Protein AF-A0A839ERF9-F1 (afdb_monomer_lite)

Foldseek 3Di:
DDPQAEDEFEPCVDPVNVVVVVVCVVVRHWYWYKYKDDDPDVWTWIWTWTWDDDPNDIDIDIDIDTHDDAPVVHFDWDFDDDDPPDGTDTDGD

Structure (mmCIF, N/CA/C/O backbone):
data_AF-A0A839ERF9-F1
#
_entry.id   AF-A0A839ERF9-F1
#
loop_
_atom_site.group_PDB
_atom_site.id
_atom_site.type_symbol
_atom_site.label_atom_id
_atom_site.label_alt_id
_atom_site.label_comp_id
_atom_site.label_asym_id
_atom_site.label_entity_id
_atom_site.label_seq_id
_atom_site.pdbx_PDB_ins_code
_atom_site.Cartn_x
_atom_site.Cartn_y
_atom_site.Cartn_z
_atom_site.occupancy
_atom_site.B_iso_or_equiv
_atom_site.auth_seq_id
_atom_site.auth_comp_id
_atom_site.auth_asym_id
_atom_site.auth_atom_id
_atom_site.pdbx_PDB_model_num
ATOM 1 N N . MET A 1 1 ? -24.387 10.045 4.969 1.00 43.41 1 MET A N 1
ATOM 2 C CA . MET A 1 1 ? -23.359 9.753 3.946 1.00 43.41 1 MET A CA 1
ATOM 3 C C . MET A 1 1 ? -22.029 9.577 4.655 1.00 43.41 1 MET A C 1
ATOM 5 O O . MET A 1 1 ? -21.549 10.538 5.237 1.00 43.41 1 MET A O 1
ATOM 9 N N . ASN A 1 2 ? -21.483 8.360 4.700 1.00 48.94 2 ASN A N 1
ATOM 10 C CA . ASN A 1 2 ? -20.189 8.114 5.335 1.00 48.94 2 ASN A CA 1
ATOM 11 C C . ASN A 1 2 ? -19.095 8.403 4.298 1.00 48.94 2 ASN A C 1
ATOM 13 O O . ASN A 1 2 ? -18.949 7.655 3.332 1.00 48.94 2 ASN A O 1
ATOM 17 N N . THR A 1 3 ? -18.399 9.531 4.421 1.00 63.19 3 THR A N 1
ATOM 18 C CA . THR A 1 3 ? -17.293 9.872 3.523 1.00 63.19 3 THR A CA 1
ATOM 19 C C . THR A 1 3 ? -16.064 9.088 3.960 1.00 63.19 3 THR A C 1
ATOM 21 O O . THR A 1 3 ? -15.422 9.415 4.956 1.00 63.19 3 THR A O 1
ATOM 24 N N . ASN A 1 4 ? -15.739 8.022 3.227 1.00 74.50 4 ASN A N 1
ATOM 25 C CA . ASN A 1 4 ? -14.485 7.305 3.432 1.00 74.50 4 ASN A CA 1
ATOM 26 C C . ASN A 1 4 ? -13.320 8.280 3.214 1.00 74.50 4 ASN A C 1
ATOM 28 O O . ASN A 1 4 ? -13.100 8.768 2.105 1.00 74.50 4 ASN A O 1
ATOM 32 N N . LYS A 1 5 ? -12.600 8.588 4.294 1.00 89.62 5 LYS A N 1
ATOM 33 C CA . LYS A 1 5 ? -11.463 9.507 4.286 1.00 89.62 5 LYS A CA 1
ATOM 34 C C . LYS A 1 5 ? -10.217 8.745 3.849 1.00 89.62 5 LYS A C 1
ATOM 36 O O . LYS A 1 5 ? -9.701 7.934 4.612 1.00 89.62 5 LYS A O 1
ATOM 41 N N . ASN A 1 6 ? -9.745 8.995 2.631 1.00 92.50 6 ASN A N 1
ATOM 42 C CA . ASN A 1 6 ? -8.567 8.340 2.060 1.00 92.50 6 ASN A CA 1
ATOM 43 C C . ASN A 1 6 ? -7.470 9.376 1.789 1.00 92.50 6 ASN A C 1
ATOM 45 O O . ASN A 1 6 ? -7.768 10.478 1.333 1.00 92.50 6 ASN A O 1
ATOM 49 N N . VAL A 1 7 ? -6.211 9.030 2.059 1.00 95.00 7 VAL A N 1
ATOM 50 C CA . VAL A 1 7 ? -5.060 9.922 1.860 1.00 95.00 7 VAL A CA 1
ATOM 51 C C . VAL A 1 7 ? -3.839 9.155 1.368 1.00 95.00 7 VAL A C 1
ATOM 53 O O . VAL A 1 7 ? -3.588 8.021 1.780 1.00 95.00 7 VAL A O 1
ATOM 56 N N . VAL A 1 8 ? -3.068 9.797 0.493 1.00 96.31 8 VAL A N 1
ATOM 57 C CA . VAL A 1 8 ? -1.777 9.300 0.014 1.00 96.31 8 VAL A CA 1
ATOM 58 C C . VAL A 1 8 ? -0.661 10.007 0.779 1.00 96.31 8 VAL A C 1
ATOM 60 O O . VAL A 1 8 ? -0.679 11.230 0.903 1.00 96.31 8 VAL A O 1
ATOM 63 N N . VAL A 1 9 ? 0.310 9.246 1.287 1.00 96.62 9 VAL A N 1
ATOM 64 C CA . VAL A 1 9 ? 1.486 9.779 1.989 1.00 96.62 9 VAL A CA 1
ATOM 65 C C . VAL A 1 9 ? 2.751 9.240 1.330 1.00 96.62 9 VAL A C 1
ATOM 67 O O . VAL A 1 9 ? 3.018 8.043 1.375 1.00 96.62 9 VAL A O 1
ATOM 70 N N . THR A 1 10 ? 3.544 10.121 0.729 1.00 95.25 10 THR A N 1
ATOM 71 C CA . THR A 1 10 ? 4.841 9.781 0.125 1.00 95.25 10 THR A CA 1
ATOM 72 C C . THR A 1 1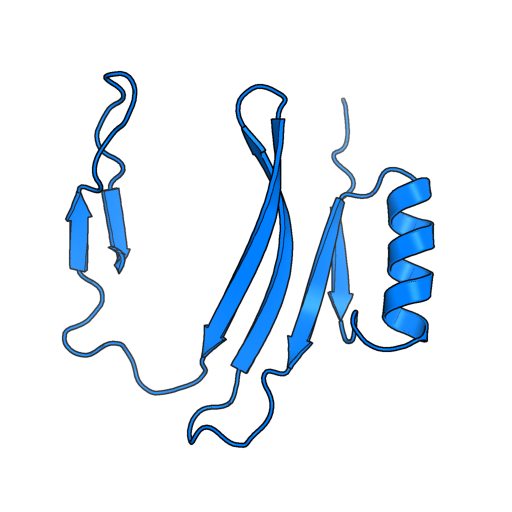0 ? 5.974 9.865 1.146 1.00 95.25 10 THR A C 1
ATOM 74 O O . THR A 1 10 ? 5.916 10.687 2.061 1.00 95.25 10 THR A O 1
ATOM 77 N N . GLY A 1 11 ? 7.024 9.059 0.977 1.00 93.75 11 GLY A N 1
ATOM 78 C CA . GLY A 1 11 ? 8.128 8.974 1.937 1.00 93.75 11 GLY A CA 1
ATOM 79 C C . GLY A 1 11 ? 7.660 8.431 3.287 1.00 93.75 11 GLY A C 1
ATOM 80 O O . GLY A 1 11 ? 8.098 8.912 4.333 1.00 93.75 11 GLY A O 1
ATOM 81 N N . VAL A 1 12 ? 6.711 7.488 3.273 1.00 94.88 12 VAL A N 1
ATOM 82 C CA . VAL A 1 12 ? 6.042 6.981 4.481 1.00 94.88 12 VAL A CA 1
ATOM 83 C C . VAL A 1 12 ? 7.004 6.262 5.434 1.00 94.88 12 VAL A C 1
ATOM 85 O O . VAL A 1 12 ? 6.756 6.231 6.638 1.00 94.88 12 VAL A O 1
ATOM 88 N N . SER A 1 13 ? 8.115 5.735 4.919 1.00 91.00 13 SER A N 1
ATOM 89 C CA . SER A 1 13 ? 9.202 5.161 5.719 1.00 91.00 13 SER A CA 1
ATOM 90 C C . SER A 1 13 ? 10.078 6.204 6.426 1.00 91.00 13 SER A C 1
ATOM 92 O O . SER A 1 13 ? 10.769 5.870 7.387 1.00 91.00 13 SER A O 1
ATOM 94 N N . GLY A 1 14 ? 10.051 7.463 5.980 1.00 93.06 14 GLY A N 1
ATOM 95 C CA . GLY A 1 14 ? 10.779 8.564 6.604 1.00 93.06 14 GLY A CA 1
ATOM 96 C C . GLY A 1 14 ? 10.097 9.065 7.879 1.00 93.06 14 GLY A C 1
ATOM 97 O O . GLY A 1 14 ? 8.894 8.892 8.067 1.00 93.06 14 GLY A O 1
ATOM 98 N N . ALA A 1 15 ? 10.848 9.755 8.744 1.00 93.44 15 ALA A N 1
ATOM 99 C CA . ALA A 1 15 ? 10.350 10.218 10.044 1.00 93.44 15 ALA A CA 1
ATOM 100 C C . ALA A 1 15 ? 9.065 11.066 9.938 1.00 93.44 15 ALA A C 1
ATOM 102 O O . ALA A 1 15 ? 8.091 10.822 10.651 1.00 93.44 15 ALA A O 1
ATOM 103 N N . LEU A 1 16 ? 9.034 12.028 9.006 1.00 95.62 16 LEU A N 1
ATOM 104 C CA . LEU A 1 16 ? 7.867 12.889 8.797 1.00 95.62 16 LEU A CA 1
ATOM 105 C C . LEU A 1 16 ? 6.671 12.114 8.227 1.00 95.62 16 LEU A C 1
ATOM 107 O O . LEU A 1 16 ? 5.544 12.293 8.693 1.00 95.62 16 LEU A O 1
ATOM 111 N N . GLY A 1 17 ? 6.908 11.245 7.242 1.00 94.56 17 GLY A N 1
ATOM 112 C CA . GLY A 1 17 ? 5.863 10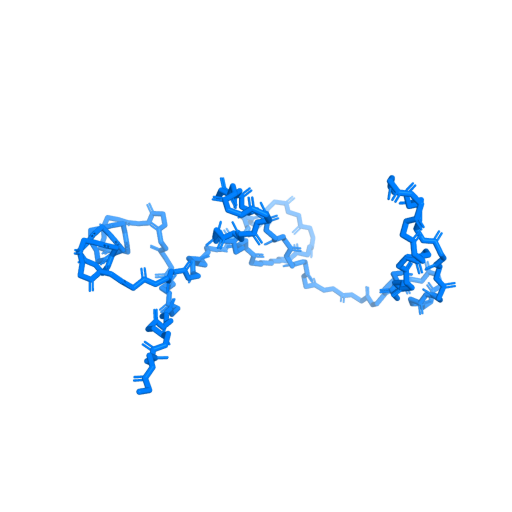.433 6.619 1.00 94.56 17 GLY A CA 1
ATOM 113 C C . GLY A 1 17 ? 5.231 9.454 7.608 1.00 94.56 17 GLY A C 1
ATOM 114 O O . GLY A 1 17 ? 4.002 9.348 7.670 1.00 94.56 17 GLY A O 1
ATOM 115 N N . ALA A 1 18 ? 6.048 8.818 8.449 1.00 93.94 18 ALA A N 1
ATOM 116 C CA . ALA A 1 18 ? 5.597 7.925 9.509 1.00 93.94 18 ALA A CA 1
ATOM 117 C C . ALA A 1 18 ? 4.758 8.669 10.563 1.00 93.94 18 ALA A C 1
ATOM 119 O O . ALA A 1 18 ? 3.643 8.242 10.874 1.00 93.94 18 ALA A O 1
ATOM 120 N N . ALA A 1 19 ? 5.241 9.815 11.059 1.00 95.62 19 ALA A N 1
ATOM 121 C CA . ALA A 1 19 ? 4.524 10.624 12.049 1.00 95.62 19 ALA A CA 1
ATOM 122 C C . ALA A 1 19 ? 3.187 11.161 11.504 1.00 95.62 19 ALA A C 1
ATOM 124 O O . ALA A 1 19 ? 2.151 11.084 12.170 1.00 95.62 19 ALA A O 1
ATOM 125 N N . THR A 1 20 ? 3.190 11.645 10.260 1.00 96.44 20 THR A N 1
ATOM 126 C CA . THR A 1 20 ? 1.985 12.131 9.570 1.00 96.44 20 THR A CA 1
ATOM 127 C C . THR A 1 20 ? 0.975 11.005 9.391 1.00 96.44 20 THR A C 1
ATOM 129 O O . THR A 1 20 ? -0.207 11.168 9.698 1.00 96.44 20 THR A O 1
ATOM 132 N N . SER A 1 21 ? 1.445 9.827 8.978 1.00 95.25 21 SER A N 1
ATOM 133 C CA . SER A 1 21 ? 0.593 8.653 8.799 1.00 95.25 21 SER A CA 1
ATOM 134 C C . SER A 1 21 ? -0.015 8.168 10.113 1.00 95.25 21 SER A C 1
ATOM 136 O O . SER A 1 21 ? -1.192 7.818 10.154 1.00 95.25 21 SER A O 1
ATOM 138 N N . ALA A 1 22 ? 0.744 8.181 11.210 1.00 93.81 22 ALA A N 1
ATOM 139 C CA . ALA A 1 22 ? 0.221 7.833 12.529 1.00 93.81 22 ALA A CA 1
ATOM 140 C C . ALA A 1 22 ? -0.908 8.786 12.963 1.00 93.81 22 ALA A C 1
ATOM 142 O O . ALA A 1 22 ? -1.967 8.328 13.397 1.00 93.81 22 ALA A O 1
ATOM 143 N N . LYS A 1 23 ? -0.722 10.099 12.771 1.00 96.00 23 LYS A N 1
ATOM 144 C CA . LYS A 1 23 ? -1.733 11.116 13.100 1.00 96.00 23 LYS A CA 1
ATOM 145 C C . LYS A 1 23 ? -2.990 11.010 12.230 1.00 96.00 23 LYS A C 1
ATOM 147 O O . LYS A 1 23 ? -4.102 11.181 12.718 1.00 96.00 23 LYS A O 1
ATOM 152 N N . LEU A 1 24 ? -2.836 10.723 10.940 1.00 94.75 24 LEU A N 1
ATOM 153 C CA . LEU A 1 24 ? -3.973 10.558 10.031 1.00 94.75 24 LEU A CA 1
ATOM 154 C C . LEU A 1 24 ? -4.751 9.270 10.338 1.00 94.75 24 LEU A C 1
ATOM 156 O O . LEU A 1 24 ? -5.982 9.298 10.367 1.00 94.75 24 LEU A O 1
ATOM 160 N N . LYS A 1 25 ? -4.059 8.171 10.668 1.00 91.69 25 LYS A N 1
ATOM 161 C CA . LYS A 1 25 ? -4.704 6.926 11.119 1.00 91.69 25 LYS A CA 1
ATOM 162 C C . LYS A 1 25 ? -5.536 7.140 12.379 1.00 91.69 25 LYS A C 1
ATOM 164 O O . LYS A 1 25 ? -6.677 6.688 12.418 1.00 91.69 25 LYS A O 1
ATOM 169 N N . SER A 1 26 ? -5.010 7.847 13.384 1.00 92.31 26 SER A N 1
ATOM 170 C CA . SER A 1 26 ? -5.768 8.122 14.615 1.00 92.31 26 SER A CA 1
ATOM 171 C C . SER A 1 26 ? -6.984 9.024 14.377 1.00 92.31 26 SER A C 1
ATOM 173 O O . SER A 1 26 ? -7.981 8.903 15.080 1.00 92.31 26 SER A O 1
ATOM 175 N N . ALA A 1 27 ? -6.950 9.860 13.336 1.00 93.38 27 ALA 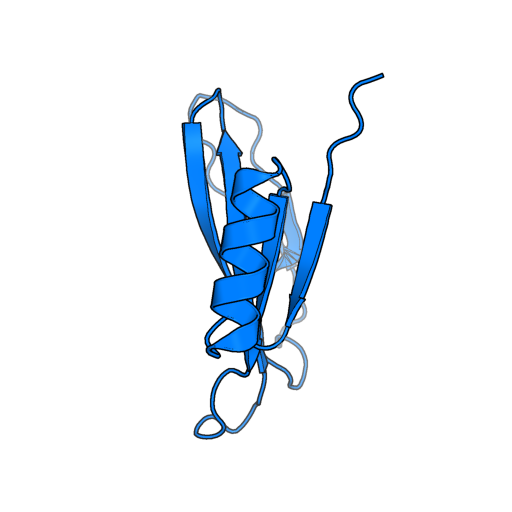A N 1
ATOM 176 C CA . ALA A 1 27 ? -8.086 10.660 12.879 1.00 93.38 27 ALA A CA 1
ATOM 177 C C . ALA A 1 27 ? -9.072 9.895 11.962 1.00 93.38 27 ALA A C 1
ATOM 179 O O . ALA A 1 27 ? -9.987 10.505 11.401 1.00 93.38 27 ALA A O 1
ATOM 180 N N . GLY A 1 28 ? -8.898 8.578 11.793 1.00 91.06 28 GLY A N 1
ATOM 181 C CA . GLY A 1 28 ? -9.802 7.715 11.030 1.00 91.06 28 GLY A CA 1
ATOM 182 C C . GLY A 1 28 ? -9.586 7.729 9.514 1.00 91.06 28 GLY A C 1
ATOM 183 O O . GLY A 1 28 ? -10.494 7.354 8.775 1.00 91.06 28 GLY A O 1
ATOM 184 N N . TRP A 1 29 ? -8.418 8.169 9.036 1.00 93.88 29 TRP A N 1
ATOM 185 C CA . TRP A 1 29 ? -8.082 8.122 7.611 1.00 93.88 29 TRP A CA 1
ATOM 186 C C . TRP A 1 29 ? -7.521 6.757 7.206 1.00 93.88 29 TRP A C 1
ATOM 188 O O . TRP A 1 29 ? -6.660 6.192 7.884 1.00 93.88 29 TRP A O 1
ATOM 198 N N . ASN A 1 30 ? -7.946 6.270 6.043 1.00 92.31 30 ASN A N 1
ATOM 199 C CA . ASN A 1 30 ? -7.275 5.183 5.342 1.00 92.31 30 ASN A CA 1
ATOM 200 C C . ASN A 1 30 ? -6.070 5.747 4.593 1.00 92.31 30 ASN A C 1
ATOM 202 O O . ASN A 1 30 ? -6.184 6.743 3.876 1.00 92.31 30 ASN A O 1
ATOM 206 N N . ILE A 1 31 ? -4.920 5.097 4.749 1.00 95.19 31 ILE A N 1
ATOM 207 C CA . ILE A 1 31 ? -3.656 5.598 4.213 1.00 95.19 31 ILE A CA 1
ATOM 208 C C . ILE A 1 31 ? -3.138 4.671 3.124 1.00 95.19 31 ILE A C 1
ATOM 210 O O . ILE A 1 31 ? -3.096 3.449 3.294 1.00 95.19 31 ILE A O 1
ATOM 214 N N . ILE A 1 32 ? -2.694 5.282 2.032 1.00 96.56 32 ILE A N 1
ATOM 215 C CA . ILE A 1 32 ? -1.839 4.669 1.024 1.00 96.56 32 ILE A CA 1
ATOM 216 C C . ILE A 1 32 ? -0.455 5.296 1.197 1.00 96.56 32 ILE A C 1
ATOM 218 O O . ILE A 1 32 ? -0.224 6.443 0.819 1.00 96.56 32 ILE A O 1
ATOM 222 N N . GLY A 1 33 ? 0.444 4.569 1.851 1.00 96.69 33 GLY A N 1
ATOM 223 C CA . GLY A 1 33 ? 1.828 4.992 2.034 1.00 96.69 33 GLY A CA 1
ATOM 224 C C . GLY A 1 33 ? 2.665 4.609 0.819 1.00 96.69 33 GLY A C 1
ATOM 225 O O . GLY A 1 33 ? 2.494 3.505 0.317 1.00 96.69 33 GLY A O 1
ATOM 226 N N . ILE A 1 34 ? 3.551 5.484 0.352 1.00 96.38 34 ILE A N 1
ATOM 227 C CA . ILE A 1 34 ? 4.380 5.265 -0.839 1.00 96.38 34 ILE A CA 1
ATOM 228 C C . ILE A 1 34 ? 5.846 5.524 -0.494 1.00 96.38 34 ILE A C 1
ATOM 230 O O . ILE A 1 34 ? 6.175 6.586 0.033 1.00 96.38 34 ILE A O 1
ATOM 234 N N . ASP A 1 35 ? 6.726 4.591 -0.842 1.00 94.50 35 ASP A N 1
ATOM 235 C CA . ASP A 1 35 ? 8.182 4.761 -0.811 1.00 94.50 35 ASP A CA 1
ATOM 236 C C . ASP A 1 35 ? 8.802 4.334 -2.149 1.00 94.50 35 ASP A C 1
ATOM 238 O O . ASP A 1 35 ? 8.203 3.574 -2.907 1.00 94.50 35 ASP A O 1
ATOM 242 N N . ARG A 1 36 ? 10.018 4.803 -2.444 1.00 90.50 36 ARG A N 1
ATOM 243 C CA . ARG A 1 36 ? 10.813 4.301 -3.577 1.00 90.50 36 ARG A CA 1
ATOM 244 C C . ARG A 1 36 ? 11.328 2.888 -3.277 1.00 90.50 36 ARG A C 1
ATOM 246 O O . ARG A 1 36 ? 11.746 2.609 -2.153 1.00 90.50 36 ARG A O 1
ATOM 253 N N . ILE A 1 37 ? 11.353 2.028 -4.291 1.00 85.06 37 ILE A N 1
ATOM 254 C CA . ILE A 1 37 ? 12.147 0.790 -4.280 1.00 85.06 37 ILE A CA 1
ATOM 255 C C . ILE A 1 37 ? 13.588 1.199 -4.644 1.00 85.06 37 ILE A C 1
ATOM 257 O O . ILE A 1 37 ? 13.772 1.976 -5.579 1.00 85.06 37 ILE A O 1
ATOM 261 N N . ARG A 1 38 ? 14.591 0.805 -3.843 1.00 70.81 38 ARG A N 1
ATOM 262 C CA . ARG A 1 38 ? 15.990 1.269 -3.993 1.00 70.81 38 ARG A CA 1
ATOM 263 C C . ARG A 1 38 ? 16.618 0.807 -5.322 1.00 70.81 38 ARG A C 1
ATOM 265 O O . ARG A 1 38 ? 16.274 -0.254 -5.823 1.00 70.81 38 ARG A O 1
ATOM 272 N N . GLU A 1 39 ? 17.554 1.617 -5.824 1.00 57.16 39 GLU A N 1
ATOM 273 C CA . GLU A 1 39 ? 18.172 1.642 -7.171 1.00 57.16 39 GLU A CA 1
ATOM 274 C C . GLU A 1 39 ? 19.079 0.452 -7.568 1.00 57.16 39 GLU A C 1
ATOM 276 O O . GLU A 1 39 ? 19.725 0.514 -8.606 1.00 57.16 39 GLU A O 1
ATOM 281 N N . GLU A 1 40 ? 19.150 -0.641 -6.802 1.00 54.44 40 GLU A N 1
ATOM 282 C CA . GLU A 1 40 ? 20.007 -1.806 -7.142 1.00 54.44 40 GLU A CA 1
ATOM 283 C C . GLU A 1 40 ? 19.377 -2.761 -8.176 1.00 54.44 40 GLU A C 1
ATOM 285 O O . GLU A 1 40 ? 19.922 -3.821 -8.474 1.00 54.44 40 GLU A O 1
ATOM 290 N N . LEU A 1 41 ? 18.228 -2.388 -8.737 1.00 53.34 41 LEU A N 1
ATOM 291 C CA . LEU A 1 41 ? 17.550 -3.097 -9.814 1.00 53.34 41 LEU A CA 1
ATOM 292 C C . LEU A 1 41 ? 17.542 -2.162 -11.025 1.00 53.34 41 LEU A C 1
ATOM 294 O O . LEU A 1 41 ? 17.206 -0.989 -10.875 1.00 53.34 41 LEU A O 1
ATOM 298 N N . GLU A 1 42 ? 17.888 -2.667 -12.213 1.00 55.03 42 GLU A N 1
ATOM 299 C CA . GLU A 1 42 ? 17.940 -1.924 -13.496 1.00 55.03 42 GLU A CA 1
ATOM 300 C C . GLU A 1 42 ? 16.669 -1.110 -13.814 1.00 55.03 42 GLU A C 1
ATOM 302 O O . GLU A 1 42 ? 16.672 -0.225 -14.666 1.00 55.03 42 GLU A O 1
ATOM 307 N N . TYR A 1 43 ? 15.594 -1.376 -13.077 1.00 61.47 43 TYR A N 1
ATOM 308 C CA . TYR A 1 43 ? 14.294 -0.749 -13.150 1.00 61.47 43 TYR A CA 1
ATOM 309 C C . TYR A 1 43 ? 13.915 -0.223 -11.761 1.00 61.47 43 TYR A C 1
ATOM 311 O O . TYR A 1 43 ? 13.730 -0.986 -10.809 1.00 61.47 43 TYR A O 1
ATOM 319 N N . GLY A 1 44 ? 13.819 1.105 -11.631 1.00 77.25 44 GLY A N 1
ATOM 320 C CA . GLY A 1 44 ? 13.327 1.751 -10.412 1.00 77.25 44 GLY A CA 1
ATOM 321 C C . GLY A 1 44 ? 11.862 1.397 -10.126 1.00 77.25 44 GLY A C 1
ATOM 322 O O . GLY A 1 44 ? 11.221 0.651 -10.859 1.00 77.25 44 GLY A O 1
ATOM 323 N N . GLY A 1 45 ? 11.282 1.951 -9.064 1.00 87.75 45 GLY A N 1
ATOM 324 C CA . GLY A 1 45 ? 9.873 1.693 -8.776 1.00 87.75 45 GLY A CA 1
ATOM 325 C C . GLY A 1 45 ? 9.364 2.341 -7.503 1.00 87.75 45 GLY A C 1
ATOM 326 O O . GLY A 1 45 ? 10.087 3.056 -6.796 1.00 87.75 45 GLY A O 1
ATOM 327 N N . VAL A 1 46 ? 8.099 2.071 -7.196 1.00 92.19 46 VAL A N 1
ATOM 328 C CA . VAL A 1 46 ? 7.444 2.503 -5.962 1.00 92.19 46 VAL A CA 1
ATOM 329 C C . VAL A 1 46 ? 6.788 1.329 -5.252 1.00 92.19 46 VAL A C 1
ATOM 331 O O . VAL A 1 46 ? 6.158 0.475 -5.867 1.00 92.19 46 VAL A O 1
ATOM 334 N N . ARG A 1 47 ? 6.920 1.316 -3.928 1.00 92.62 47 ARG A N 1
ATOM 335 C CA . ARG A 1 47 ? 6.243 0.391 -3.027 1.00 92.62 47 ARG A CA 1
ATOM 336 C C . ARG A 1 47 ? 5.120 1.129 -2.326 1.00 92.62 47 ARG A C 1
ATOM 338 O O . ARG A 1 47 ? 5.359 2.095 -1.599 1.00 92.62 47 ARG A O 1
ATOM 345 N N . LEU A 1 48 ? 3.904 0.645 -2.513 1.00 95.38 48 LEU A N 1
ATOM 346 C CA . LEU A 1 48 ? 2.711 1.115 -1.836 1.00 95.38 48 LEU A CA 1
ATOM 347 C C . LEU A 1 48 ? 2.431 0.199 -0.639 1.00 95.38 48 LEU A C 1
ATOM 349 O O . LEU A 1 48 ? 2.557 -1.023 -0.721 1.00 95.38 48 LEU A O 1
ATOM 353 N N . ARG A 1 49 ? 2.013 0.784 0.481 1.00 94.62 49 ARG A N 1
ATOM 354 C CA . ARG A 1 49 ? 1.557 0.081 1.685 1.00 94.62 49 ARG A CA 1
ATOM 355 C C . ARG A 1 49 ? 0.168 0.573 2.052 1.00 94.62 49 ARG A C 1
ATOM 357 O O . ARG A 1 49 ? -0.031 1.770 2.262 1.00 94.62 49 ARG A O 1
ATOM 364 N N . THR A 1 50 ? -0.790 -0.338 2.162 1.00 94.19 50 THR A N 1
ATOM 365 C CA . THR A 1 50 ? -2.170 0.011 2.523 1.00 94.19 50 THR A CA 1
ATOM 366 C C . THR A 1 50 ? -2.852 -1.102 3.321 1.00 94.19 50 THR A C 1
ATOM 368 O O . THR A 1 50 ? -2.223 -2.084 3.716 1.00 94.19 50 THR A O 1
ATOM 371 N N . THR A 1 51 ? -4.131 -0.926 3.638 1.00 91.88 51 THR A N 1
ATOM 372 C CA . THR A 1 51 ? -4.946 -1.902 4.361 1.00 91.88 51 THR A CA 1
ATOM 373 C C . THR A 1 51 ? -6.250 -2.120 3.609 1.00 91.88 51 THR A C 1
ATOM 375 O O . THR A 1 51 ? -7.004 -1.172 3.404 1.00 91.88 51 THR A O 1
ATOM 378 N N . ALA A 1 52 ? -6.524 -3.364 3.232 1.00 89.00 52 ALA A N 1
ATOM 379 C CA . ALA A 1 52 ? -7.796 -3.775 2.652 1.00 89.00 52 ALA A CA 1
ATOM 380 C C . ALA A 1 52 ? -8.723 -4.371 3.715 1.00 89.00 52 ALA A C 1
ATOM 382 O O . ALA A 1 52 ? -8.286 -4.761 4.800 1.00 89.00 52 ALA A O 1
ATOM 383 N N . SER A 1 53 ? -10.012 -4.448 3.393 1.00 87.88 53 SER A N 1
ATOM 384 C CA . SER A 1 53 ? -11.016 -5.124 4.210 1.00 87.88 53 SER A CA 1
ATOM 385 C C . SER A 1 53 ? -11.649 -6.279 3.443 1.00 87.88 53 SER A C 1
ATOM 387 O O . SER A 1 53 ? -12.162 -6.059 2.347 1.00 87.88 53 SER A O 1
ATOM 389 N N . ILE A 1 54 ? -11.679 -7.470 4.037 1.00 86.88 54 ILE A N 1
ATOM 390 C CA . ILE A 1 54 ? -12.378 -8.644 3.503 1.00 86.88 54 ILE A CA 1
ATOM 391 C C . ILE A 1 54 ? -13.268 -9.234 4.594 1.00 86.88 54 ILE A C 1
ATOM 393 O O . ILE A 1 54 ? -12.780 -9.632 5.644 1.00 86.88 54 ILE A O 1
ATOM 397 N N . SER A 1 55 ? -14.587 -9.240 4.384 1.00 87.44 55 SER A N 1
ATOM 398 C CA . SER A 1 55 ? -15.560 -9.778 5.353 1.00 87.44 55 SER A CA 1
ATOM 399 C C . SER A 1 55 ? -15.336 -9.307 6.809 1.00 87.44 55 SER A C 1
ATOM 401 O O . SER A 1 55 ? -15.391 -10.093 7.752 1.00 87.44 55 SER A O 1
ATOM 403 N N . GLY A 1 56 ? -15.023 -8.021 7.002 1.00 85.94 56 GLY A N 1
ATOM 404 C CA . GLY A 1 56 ? -14.731 -7.435 8.319 1.00 85.94 56 GLY A CA 1
ATOM 405 C C . GLY A 1 56 ? -13.291 -7.621 8.823 1.00 85.94 56 GLY A C 1
ATOM 406 O O . GLY A 1 56 ? -12.861 -6.872 9.700 1.00 85.94 56 GLY A O 1
ATOM 407 N N . ALA A 1 57 ? -12.505 -8.529 8.240 1.00 88.94 57 ALA A N 1
ATOM 408 C CA . ALA A 1 57 ? -11.075 -8.644 8.513 1.00 88.94 57 ALA A CA 1
ATOM 409 C C . ALA A 1 57 ? -10.297 -7.503 7.842 1.00 88.94 57 ALA A C 1
ATOM 411 O O . ALA A 1 57 ? -10.612 -7.108 6.718 1.00 88.94 57 ALA A O 1
ATOM 412 N N . ARG A 1 58 ? -9.258 -6.984 8.511 1.00 89.56 58 ARG A N 1
ATOM 413 C CA . ARG A 1 58 ? -8.342 -5.972 7.955 1.00 89.56 58 ARG A CA 1
ATOM 414 C C . ARG A 1 58 ? -7.017 -6.623 7.579 1.00 89.56 58 ARG A C 1
ATOM 416 O O . ARG A 1 58 ? -6.368 -7.224 8.429 1.00 89.56 58 ARG A O 1
ATOM 423 N N . VAL A 1 59 ? -6.612 -6.471 6.323 1.00 92.00 59 VAL A N 1
ATOM 424 C CA . VAL A 1 59 ? -5.438 -7.133 5.740 1.00 92.00 59 VAL A CA 1
ATOM 425 C C . VAL A 1 59 ? -4.427 -6.080 5.309 1.00 92.00 59 VAL A C 1
ATOM 427 O O . VAL A 1 59 ? -4.763 -5.164 4.559 1.00 92.00 59 VAL A O 1
ATOM 430 N N . GLY A 1 60 ? -3.188 -6.187 5.790 1.00 92.88 60 GLY A N 1
ATOM 431 C CA . GLY A 1 60 ? -2.088 -5.352 5.310 1.00 92.88 60 GLY A CA 1
ATOM 432 C C . GLY A 1 60 ? -1.688 -5.753 3.891 1.00 92.88 60 GLY A C 1
ATOM 433 O O . GLY A 1 60 ? -1.469 -6.931 3.632 1.00 92.88 60 GLY A O 1
ATOM 434 N N . LEU A 1 61 ? -1.585 -4.780 2.987 1.00 94.00 61 LEU A N 1
ATOM 435 C CA . LEU A 1 61 ? -1.182 -4.988 1.598 1.00 94.00 61 LEU A CA 1
ATOM 436 C C . LEU A 1 61 ? 0.118 -4.244 1.296 1.00 94.00 61 LEU A C 1
ATOM 438 O O . LEU A 1 61 ? 0.297 -3.092 1.706 1.00 94.00 61 LEU A O 1
ATOM 442 N N . ILE A 1 62 ? 0.990 -4.905 0.540 1.00 94.00 62 ILE A N 1
ATOM 443 C CA . ILE A 1 62 ? 2.163 -4.315 -0.104 1.00 94.00 62 ILE A CA 1
ATOM 444 C C . ILE A 1 62 ? 1.960 -4.482 -1.608 1.00 94.00 62 ILE A C 1
ATOM 446 O O . ILE A 1 62 ? 1.661 -5.585 -2.058 1.00 94.00 62 ILE A O 1
ATOM 450 N N . ILE A 1 63 ? 2.088 -3.393 -2.361 1.00 92.75 63 ILE A N 1
ATOM 451 C CA . ILE A 1 63 ? 1.975 -3.393 -3.821 1.00 92.75 63 ILE A CA 1
ATOM 452 C C . ILE A 1 63 ? 3.253 -2.769 -4.362 1.00 92.75 63 ILE A C 1
ATOM 454 O O . ILE A 1 63 ? 3.535 -1.607 -4.074 1.00 92.75 63 ILE A O 1
ATOM 458 N N . ASP A 1 64 ? 4.010 -3.531 -5.138 1.00 90.06 64 ASP A N 1
ATOM 459 C CA . ASP A 1 64 ? 5.224 -3.048 -5.786 1.00 90.06 64 ASP A CA 1
ATOM 460 C C . ASP A 1 64 ? 4.942 -2.739 -7.250 1.00 90.06 64 ASP A C 1
ATOM 462 O O . ASP A 1 64 ? 4.348 -3.544 -7.962 1.00 90.06 64 ASP A O 1
ATOM 466 N N . ILE A 1 65 ? 5.362 -1.555 -7.685 1.00 88.06 65 ILE A N 1
ATOM 467 C CA . ILE A 1 65 ? 5.245 -1.086 -9.062 1.00 88.06 65 ILE A CA 1
ATOM 468 C C . ILE A 1 65 ? 6.664 -0.843 -9.567 1.00 88.06 65 ILE A C 1
ATOM 470 O O . ILE A 1 65 ? 7.300 0.134 -9.166 1.00 88.06 65 ILE A O 1
ATOM 474 N N . GLY A 1 66 ? 7.157 -1.743 -10.417 1.00 85.06 66 GLY A N 1
ATOM 475 C CA . GLY A 1 66 ? 8.402 -1.551 -11.163 1.00 85.06 66 GLY A CA 1
ATOM 476 C C . GLY A 1 66 ? 8.185 -0.635 -12.369 1.00 85.06 66 GLY A C 1
ATOM 477 O O . GLY A 1 66 ? 7.120 -0.656 -12.985 1.00 85.06 66 GLY A O 1
ATOM 478 N N . PHE A 1 67 ? 9.177 0.187 -12.696 1.00 81.75 67 PHE A N 1
ATOM 479 C CA . PHE A 1 67 ? 9.196 1.047 -13.879 1.00 81.75 67 PHE A CA 1
ATOM 480 C C . PHE A 1 67 ? 10.130 0.439 -14.923 1.00 81.75 67 PHE A C 1
ATOM 482 O O . PHE A 1 67 ? 11.314 0.334 -14.646 1.00 81.75 67 PHE A O 1
ATOM 489 N N . GLY A 1 68 ? 9.640 0.082 -16.108 1.00 75.94 68 GLY A N 1
ATOM 490 C CA . GLY A 1 68 ? 10.420 -0.570 -17.166 1.00 75.94 68 GLY A CA 1
ATOM 491 C C . GLY A 1 68 ? 9.539 -0.944 -18.355 1.00 75.94 68 GLY A C 1
ATOM 492 O O . GLY A 1 68 ? 8.343 -0.641 -18.334 1.00 75.94 68 GLY A O 1
ATOM 493 N N . ASP A 1 69 ? 10.123 -1.566 -19.383 1.00 66.12 69 ASP A N 1
ATOM 494 C CA . ASP A 1 69 ? 9.362 -1.959 -20.574 1.00 66.12 69 ASP A CA 1
ATOM 495 C C . ASP A 1 69 ? 8.412 -3.131 -20.290 1.00 66.12 69 ASP A C 1
ATOM 497 O O . ASP A 1 69 ? 8.669 -3.978 -19.431 1.00 66.12 69 ASP A O 1
ATOM 501 N N . ALA A 1 70 ? 7.266 -3.087 -20.972 1.00 62.47 70 ALA A N 1
ATOM 502 C CA . ALA A 1 70 ? 6.058 -3.855 -20.691 1.00 62.47 70 ALA A CA 1
ATOM 503 C C . ALA A 1 70 ? 6.302 -5.370 -20.610 1.00 62.47 70 ALA A C 1
ATOM 505 O O . ALA A 1 70 ? 7.158 -5.905 -21.309 1.00 62.47 70 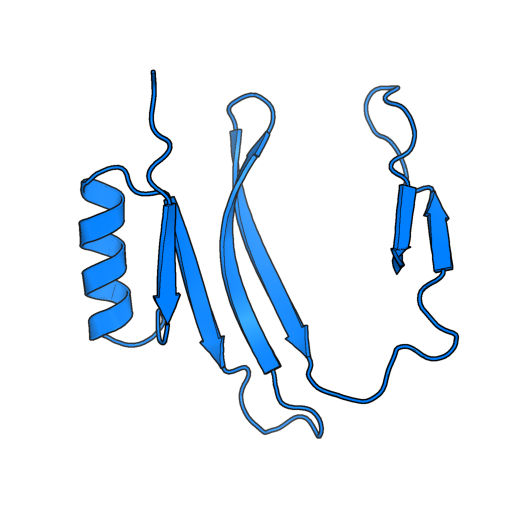ALA A O 1
ATOM 506 N N . THR A 1 71 ? 5.523 -6.054 -19.763 1.00 63.84 71 THR A N 1
ATOM 507 C CA . THR A 1 71 ? 5.478 -7.520 -19.695 1.00 63.84 71 THR A CA 1
ATOM 508 C C . THR A 1 71 ? 5.398 -8.088 -21.111 1.00 63.84 71 THR A C 1
ATOM 510 O O . THR A 1 71 ? 4.434 -7.821 -21.815 1.00 63.84 71 THR A O 1
ATOM 513 N N . GLU A 1 72 ? 6.433 -8.795 -21.562 1.00 69.75 72 GLU A N 1
ATOM 514 C CA . GLU A 1 72 ? 6.427 -9.508 -22.839 1.00 69.75 72 GLU A CA 1
ATOM 515 C C . GLU A 1 72 ? 6.231 -10.996 -22.532 1.00 69.75 72 GLU A C 1
ATOM 517 O O . GLU A 1 72 ? 7.009 -11.551 -21.745 1.00 69.75 72 GLU A O 1
ATOM 522 N N . PRO A 1 73 ? 5.228 -11.666 -23.120 1.00 68.50 73 PRO A N 1
ATOM 523 C CA . PRO A 1 73 ? 4.157 -11.135 -23.969 1.00 68.50 73 PRO A CA 1
ATOM 524 C C . PRO A 1 73 ? 3.160 -10.294 -23.148 1.00 68.50 73 PRO A C 1
ATOM 526 O O . PRO A 1 73 ? 2.939 -10.580 -21.975 1.00 68.50 73 PRO A O 1
ATOM 529 N N . GLY A 1 74 ? 2.590 -9.238 -23.743 1.00 77.88 74 GLY A N 1
ATOM 530 C CA . GLY A 1 74 ? 1.680 -8.285 -23.079 1.00 77.88 74 GLY A CA 1
ATOM 531 C C . GLY A 1 74 ? 0.643 -8.920 -22.145 1.00 77.88 74 GLY A C 1
ATOM 532 O O . GLY A 1 74 ? 0.142 -9.998 -22.429 1.00 77.88 74 GLY A O 1
ATOM 533 N N . ALA A 1 75 ? 0.258 -8.211 -21.077 1.00 83.25 75 ALA A N 1
ATOM 534 C CA . ALA A 1 75 ? -0.639 -8.741 -20.044 1.00 83.25 75 ALA A CA 1
ATOM 535 C C . ALA A 1 75 ? -1.904 -9.431 -20.608 1.00 83.25 75 ALA A C 1
ATOM 537 O O . ALA A 1 75 ? -2.732 -8.787 -21.278 1.00 83.25 75 ALA A O 1
ATOM 538 N N . GLU A 1 76 ? -2.065 -10.713 -20.282 1.00 87.56 76 GLU A N 1
ATOM 539 C CA . GLU A 1 76 ? -3.108 -11.608 -20.780 1.00 87.56 76 GLU A CA 1
ATOM 540 C C . GLU A 1 76 ? -4.261 -11.730 -19.781 1.00 87.56 76 GLU A C 1
ATOM 542 O O . GLU A 1 76 ? -4.124 -11.471 -18.585 1.00 87.56 76 GLU A O 1
ATOM 547 N N . MET A 1 77 ? -5.437 -12.120 -20.275 1.00 91.31 77 MET A N 1
ATOM 548 C CA . MET A 1 77 ? -6.573 -12.412 -19.405 1.00 91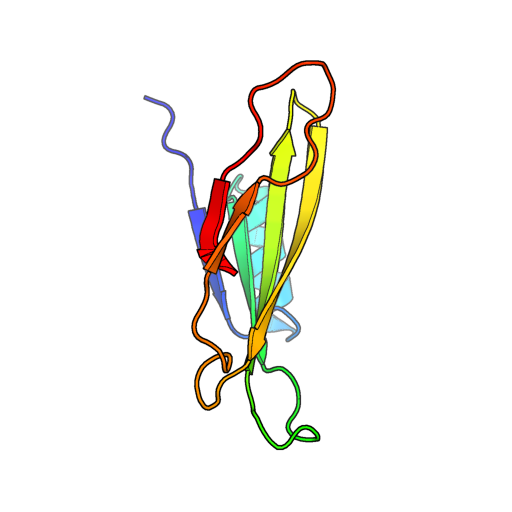.31 77 MET A CA 1
ATOM 549 C C . MET A 1 77 ? -6.438 -13.821 -18.830 1.00 91.31 77 MET A C 1
ATOM 551 O O . MET A 1 77 ? -6.483 -14.790 -19.583 1.00 91.31 77 MET A O 1
ATOM 555 N N . LEU A 1 78 ? -6.367 -13.933 -17.505 1.00 90.50 78 LEU A N 1
ATOM 556 C CA . LEU A 1 78 ? -6.302 -15.207 -16.790 1.00 90.50 78 LEU A CA 1
ATOM 557 C C . LEU A 1 78 ? -7.423 -15.336 -15.756 1.00 90.50 78 LEU A C 1
ATOM 559 O O . LEU A 1 78 ? -7.811 -14.358 -15.109 1.00 90.50 78 LEU A O 1
ATOM 563 N N . ASP A 1 79 ? -7.917 -16.561 -15.591 1.00 92.44 79 ASP A N 1
ATOM 564 C CA . ASP A 1 79 ? -8.868 -16.918 -14.542 1.00 92.44 79 ASP A CA 1
ATOM 565 C C . ASP A 1 79 ? -8.089 -17.380 -13.305 1.00 92.44 79 ASP A C 1
ATOM 567 O O . ASP A 1 79 ? -7.350 -18.367 -13.340 1.00 92.44 79 ASP A O 1
ATOM 571 N N . TYR A 1 80 ? -8.220 -16.643 -12.203 1.00 88.69 80 TYR A N 1
ATOM 572 C CA . TYR A 1 80 ? -7.537 -16.970 -10.955 1.00 88.69 80 TYR A CA 1
ATOM 573 C C . TYR A 1 80 ? -8.324 -18.029 -10.166 1.00 88.69 80 TYR A C 1
ATOM 575 O O . TYR A 1 80 ? -9.560 -18.012 -10.197 1.00 88.69 80 TYR A O 1
ATOM 583 N N . PRO A 1 81 ? -7.659 -18.924 -9.410 1.00 88.88 81 PRO A N 1
ATOM 584 C CA . PRO A 1 81 ? -8.357 -19.877 -8.558 1.00 88.88 81 PRO A CA 1
ATOM 585 C C . PRO A 1 81 ? -9.335 -19.185 -7.600 1.00 88.88 81 PRO A C 1
ATOM 587 O O . PRO A 1 81 ? -8.967 -18.271 -6.858 1.00 88.88 81 PRO A O 1
ATOM 590 N N . SER A 1 82 ? -10.588 -19.635 -7.602 1.00 87.19 82 SER A N 1
ATOM 591 C CA . SER A 1 82 ? -11.615 -19.179 -6.667 1.00 87.19 82 SER A CA 1
ATOM 592 C C . SER A 1 82 ? -11.582 -19.990 -5.374 1.00 87.19 82 SER A C 1
ATOM 594 O O . SER A 1 82 ? -11.422 -21.210 -5.394 1.00 87.19 82 SER A O 1
ATOM 596 N N . MET A 1 83 ? -11.840 -19.327 -4.250 1.00 82.25 83 MET A N 1
ATOM 597 C CA . MET A 1 83 ? -12.203 -19.985 -2.992 1.00 82.25 83 MET A CA 1
ATOM 598 C C . MET A 1 83 ? -13.718 -19.872 -2.774 1.00 82.25 83 MET A C 1
ATOM 600 O O . MET A 1 83 ? -14.339 -18.954 -3.301 1.00 82.25 83 MET A O 1
ATOM 604 N N . LEU A 1 84 ? -14.299 -20.763 -1.960 1.00 82.88 84 LEU A N 1
ATOM 605 C CA . LEU A 1 84 ? -15.688 -20.666 -1.469 1.00 82.88 84 LEU A CA 1
ATOM 606 C C . LEU A 1 84 ? -16.771 -20.579 -2.570 1.00 82.88 84 LEU A C 1
ATOM 608 O O . LEU A 1 84 ? -17.751 -19.864 -2.402 1.00 82.88 84 LEU A O 1
ATOM 612 N N . GLU A 1 85 ? -16.586 -21.286 -3.691 1.00 86.62 85 GLU A N 1
ATOM 613 C CA . GLU A 1 85 ? -17.553 -21.356 -4.810 1.00 86.62 85 GLU A CA 1
ATOM 614 C C . GLU A 1 85 ? -17.915 -19.998 -5.450 1.00 86.62 85 GLU A C 1
ATOM 616 O O . GLU A 1 85 ? -18.909 -19.875 -6.167 1.00 86.62 85 GLU A O 1
ATOM 621 N N . PHE A 1 86 ? -17.097 -18.963 -5.239 1.00 86.75 86 PHE A N 1
ATOM 622 C CA . PHE A 1 86 ? -17.258 -17.693 -5.943 1.00 86.75 86 PHE A CA 1
ATOM 623 C C . PHE A 1 86 ? -16.865 -17.817 -7.425 1.00 86.75 86 PHE A C 1
ATOM 625 O O . PHE A 1 86 ? -16.005 -18.631 -7.765 1.00 86.75 86 PHE A O 1
ATOM 632 N N . PRO A 1 87 ? -17.431 -16.982 -8.319 1.00 89.50 87 PRO A N 1
ATOM 633 C CA . PRO A 1 87 ? -16.972 -16.904 -9.701 1.00 89.50 87 PRO A CA 1
ATOM 634 C C . PRO A 1 87 ? -15.467 -16.623 -9.779 1.00 89.50 87 PRO A C 1
ATOM 636 O O . PRO A 1 87 ? -14.949 -15.804 -9.014 1.00 89.50 87 PRO A O 1
ATOM 639 N N . ALA A 1 88 ? -14.779 -17.277 -10.718 1.00 90.25 88 ALA A N 1
ATOM 640 C CA . ALA A 1 88 ? -13.349 -17.081 -10.932 1.00 90.25 88 ALA A CA 1
ATOM 641 C C . ALA A 1 88 ? -13.040 -15.597 -11.224 1.00 90.25 88 ALA A C 1
ATOM 643 O O . ALA A 1 88 ? -13.626 -15.017 -12.148 1.00 90.25 88 ALA A O 1
ATOM 644 N N . PRO A 1 89 ? -12.143 -14.954 -10.451 1.00 89.69 89 PRO A N 1
ATOM 645 C CA . PRO A 1 89 ? -11.701 -13.600 -10.745 1.00 89.69 89 PRO A CA 1
ATOM 646 C C . PRO A 1 89 ? -10.938 -13.571 -12.065 1.00 89.69 89 PRO A C 1
ATOM 648 O O . PRO A 1 89 ? -9.993 -14.336 -12.258 1.00 89.69 89 PRO A O 1
ATOM 651 N N . ARG A 1 90 ? -11.316 -12.645 -12.947 1.00 91.38 90 ARG A N 1
ATOM 652 C CA . ARG A 1 90 ? -10.600 -12.405 -14.200 1.00 91.38 90 ARG A CA 1
ATOM 653 C C . ARG A 1 90 ? -9.565 -11.314 -13.980 1.00 91.38 90 ARG A C 1
ATOM 655 O O . ARG A 1 90 ? -9.925 -10.183 -13.650 1.00 91.38 90 ARG A O 1
ATOM 662 N N . LEU A 1 91 ? -8.295 -11.655 -14.154 1.00 87.69 91 LEU A N 1
ATOM 663 C CA . LEU A 1 91 ? -7.170 -10.738 -14.000 1.00 87.69 91 LEU A CA 1
ATOM 664 C C . LEU A 1 91 ? -6.512 -10.497 -15.353 1.00 87.69 91 LEU A C 1
ATOM 666 O O . LEU A 1 91 ? -6.528 -11.369 -16.216 1.00 87.69 91 LEU A O 1
ATOM 670 N N . ARG A 1 92 ? -5.935 -9.306 -15.517 1.00 85.44 92 ARG A N 1
ATOM 671 C CA . ARG A 1 92 ? -5.050 -8.985 -16.634 1.00 85.44 92 ARG A CA 1
ATOM 672 C C . ARG A 1 92 ? -3.632 -8.881 -16.080 1.00 85.44 92 ARG A C 1
ATOM 674 O O . ARG A 1 92 ? -3.381 -7.934 -15.332 1.00 85.44 92 ARG A O 1
ATOM 681 N N . ALA A 1 93 ? -2.769 -9.851 -16.376 1.00 76.75 93 ALA A N 1
ATOM 682 C CA . ALA A 1 93 ? -1.407 -9.931 -15.835 1.00 76.75 93 ALA A CA 1
ATOM 683 C C . ALA A 1 93 ? -0.397 -10.338 -16.905 1.00 76.75 93 ALA A C 1
ATOM 685 O O . ALA A 1 93 ? -0.785 -11.120 -17.798 1.00 76.75 93 ALA A O 1
#

Secondary structure (DSSP, 8-state):
-----EEEEESTTSHHHHHHHHHHHHTT-EEEEEEEEPSSSSS-EEEEEEEEEETTEEEEEEEEEE-SS--SS-PPEEEPPPSTTPPPPEEE-

pLDDT: mean 85.75, std 12.26, range [43.41, 96.69]

Radius of gyration: 16.92 Å; chains: 1; bounding box: 43×34×39 Å

Sequence (93 aa):
MNTNKNVVVTGVSGALGAATSAKLKSAGWNIIGIDRIREELEYGGVRLRTTASISGARVGLIIDIGFGDATEPGAEMLDYPSMLEFPAPRLRA

Org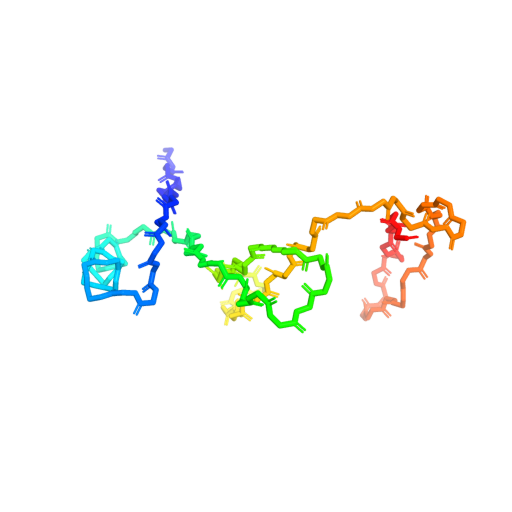anism: NCBI:txid28101

InterPro domains:
  IPR014942 Nucleotidyl transferase AbiEii toxin, Type IV TA system [PF08843] (38-89)
  IPR036291 NAD(P)-binding domain superfamily [SSF51735] (4-41)